Protein AF-A0A1G6E4A8-F1 (afdb_monomer_lite)

Secondary structure (DSSP, 8-state):
-PPPHHHHHHHHHHHHTT--HHHHHHHHHHHHHHHHHTTT--GGG--HHHHHHHHHHHHHTS---HHHHHHHH--

InterPro domains:
  IPR004107 Integrase, SAM-like, N-terminal [PF13495] (6-75)
  IPR010998 Integrase/recombinase, N-terminal [G3DSA:1.10.150.130] (2-75)
  IPR044068 Core-binding (CB) domain [PS51900] (1-75)

pLDDT: mean 95.91, std 7.19, range [51.0, 98.62]

Organism: NCBI:txid1159017

Radius of gyration: 12.67 Å; chains: 1; bounding box: 30×26×30 Å

Sequence (75 aa):
MMASPFIEKLRADMRLRGYSLKTEKSYLGWIRQFIYFHKKRHPIDMGAEEVKAFLSWLANERHVAVNTQKVALNA

Foldseek 3Di:
DDDDPVLVVVLVVCVVVVHDPVLNVLQSVLVVVLCVVVVNDDCVVDDDVSLVVVLCCCCPVVVDDPVSSVSSSVD

Structure (mmCIF, N/CA/C/O backbone):
data_AF-A0A1G6E4A8-F1
#
_entry.id   AF-A0A1G6E4A8-F1
#
loop_
_atom_site.group_PDB
_atom_site.id
_atom_site.type_symbol
_atom_site.label_atom_id
_atom_site.label_alt_id
_atom_site.label_comp_id
_atom_site.label_asym_id
_atom_site.label_entity_id
_atom_site.label_seq_id
_atom_site.pdbx_PDB_ins_code
_atom_site.Cartn_x
_atom_site.Cartn_y
_atom_site.Cartn_z
_atom_site.occupancy
_atom_site.B_iso_or_equiv
_atom_site.auth_seq_id
_atom_site.auth_comp_id
_atom_site.auth_asym_id
_atom_site.auth_atom_id
_atom_site.pdbx_PDB_model_num
ATOM 1 N N . MET A 1 1 ? 18.110 -5.717 8.088 1.00 51.00 1 MET A N 1
ATOM 2 C CA . MET A 1 1 ? 17.012 -6.556 7.551 1.00 51.00 1 MET A CA 1
ATOM 3 C C . MET A 1 1 ? 17.258 -6.746 6.066 1.00 51.00 1 MET A C 1
ATOM 5 O O . MET A 1 1 ? 17.490 -5.747 5.398 1.00 51.00 1 MET A O 1
ATOM 9 N N . MET A 1 2 ? 17.266 -7.984 5.567 1.00 61.31 2 MET A N 1
ATOM 10 C CA . MET A 1 2 ? 17.398 -8.225 4.125 1.00 61.31 2 MET A CA 1
ATOM 11 C C . MET A 1 2 ? 16.181 -7.674 3.374 1.00 61.31 2 MET A C 1
ATOM 13 O O . MET A 1 2 ? 15.061 -7.710 3.889 1.00 61.31 2 MET A O 1
ATOM 17 N N . ALA A 1 3 ? 16.408 -7.130 2.179 1.00 76.31 3 ALA A N 1
ATOM 18 C CA . ALA A 1 3 ? 15.340 -6.627 1.327 1.00 76.31 3 ALA A CA 1
ATOM 19 C C . ALA A 1 3 ? 14.428 -7.785 0.887 1.00 76.31 3 ALA A C 1
ATOM 21 O O . ALA A 1 3 ? 14.910 -8.840 0.482 1.00 76.31 3 ALA A O 1
ATOM 22 N N . SER A 1 4 ? 13.108 -7.605 0.987 1.00 90.00 4 SER A N 1
ATOM 23 C CA . SER A 1 4 ? 12.140 -8.600 0.510 1.00 90.00 4 SER A CA 1
ATOM 24 C C . SER A 1 4 ? 12.235 -8.718 -1.018 1.00 90.00 4 SER A C 1
ATOM 26 O O . SER A 1 4 ? 12.025 -7.705 -1.690 1.00 90.00 4 SER A O 1
ATOM 28 N N . PRO A 1 5 ? 12.466 -9.919 -1.586 1.00 94.00 5 PRO A N 1
ATOM 29 C CA . PRO A 1 5 ? 12.536 -10.100 -3.039 1.00 94.00 5 PRO A CA 1
ATOM 30 C C . PRO A 1 5 ? 11.274 -9.620 -3.770 1.00 94.00 5 PRO A C 1
ATOM 32 O O . PRO A 1 5 ? 11.357 -9.059 -4.859 1.00 94.00 5 PRO A O 1
ATOM 35 N N . PHE A 1 6 ? 10.104 -9.774 -3.140 1.00 94.38 6 PHE A N 1
ATOM 36 C CA . PHE A 1 6 ? 8.830 -9.281 -3.664 1.00 94.38 6 PHE A CA 1
ATOM 37 C C . PHE A 1 6 ? 8.815 -7.750 -3.802 1.00 94.38 6 PHE A C 1
ATOM 39 O O . PHE A 1 6 ? 8.450 -7.219 -4.849 1.00 94.38 6 PHE A O 1
ATOM 46 N N . ILE A 1 7 ? 9.271 -7.037 -2.768 1.00 95.88 7 ILE A N 1
ATOM 47 C CA . ILE A 1 7 ? 9.320 -5.568 -2.767 1.00 95.88 7 ILE A CA 1
ATOM 48 C C . ILE A 1 7 ? 10.339 -5.041 -3.782 1.00 95.88 7 ILE A C 1
ATOM 50 O O . ILE A 1 7 ? 10.087 -4.017 -4.415 1.00 95.88 7 ILE A O 1
ATOM 54 N N . GLU A 1 8 ? 11.468 -5.727 -3.963 1.00 96.62 8 GLU A N 1
ATOM 55 C CA . GLU A 1 8 ? 12.464 -5.355 -4.975 1.00 96.62 8 GLU A CA 1
ATOM 56 C C . GLU A 1 8 ? 11.945 -5.568 -6.400 1.00 96.62 8 GLU A C 1
ATOM 58 O O . GLU A 1 8 ? 12.113 -4.692 -7.249 1.00 96.62 8 GLU A O 1
ATOM 63 N N . LYS A 1 9 ? 11.234 -6.675 -6.653 1.00 96.56 9 LYS A N 1
ATOM 64 C CA . LYS A 1 9 ? 10.581 -6.917 -7.946 1.00 96.56 9 LYS A CA 1
ATOM 65 C C . LYS A 1 9 ? 9.570 -5.819 -8.272 1.00 96.56 9 LYS A C 1
ATOM 67 O O . LYS A 1 9 ? 9.570 -5.296 -9.383 1.00 96.56 9 LYS A O 1
ATOM 72 N N . LEU A 1 10 ? 8.745 -5.436 -7.297 1.00 96.81 10 LEU A N 1
ATOM 73 C CA . LEU A 1 10 ? 7.771 -4.367 -7.484 1.00 96.81 10 LEU A CA 1
ATOM 74 C C . LEU A 1 10 ? 8.448 -3.010 -7.708 1.00 96.81 10 LEU A C 1
ATOM 76 O O . LEU A 1 10 ? 8.028 -2.250 -8.573 1.00 96.81 10 LEU A O 1
ATOM 80 N N . ARG A 1 11 ? 9.536 -2.718 -6.985 1.00 97.81 11 ARG A N 1
ATOM 81 C CA . ARG A 1 11 ? 10.335 -1.508 -7.210 1.00 97.81 11 ARG A CA 1
ATOM 82 C C . ARG A 1 11 ? 10.847 -1.430 -8.647 1.00 97.81 11 ARG A C 1
ATOM 84 O O . ARG A 1 11 ? 10.738 -0.379 -9.272 1.00 97.81 11 ARG A O 1
ATOM 91 N N . ALA A 1 12 ? 11.401 -2.525 -9.163 1.00 98.12 12 ALA A N 1
ATOM 92 C CA . ALA A 1 12 ? 11.895 -2.585 -10.534 1.00 98.12 12 ALA A CA 1
ATOM 93 C C . ALA A 1 12 ? 10.768 -2.355 -11.557 1.00 98.12 12 ALA A C 1
ATOM 95 O O . ALA A 1 12 ? 10.944 -1.559 -12.477 1.00 98.12 12 ALA A O 1
ATOM 96 N N . ASP A 1 13 ? 9.600 -2.974 -11.358 1.00 98.12 13 ASP A N 1
ATOM 97 C CA . ASP A 1 13 ? 8.420 -2.778 -12.214 1.00 98.12 13 ASP A CA 1
ATOM 98 C C . ASP A 1 13 ? 7.909 -1.325 -12.181 1.00 98.12 13 ASP A C 1
ATOM 100 O O . ASP A 1 13 ? 7.667 -0.722 -13.225 1.00 98.12 13 ASP A O 1
ATOM 104 N N . MET A 1 14 ? 7.839 -0.703 -11.000 1.00 98.19 14 MET A N 1
ATOM 105 C CA . MET A 1 14 ? 7.452 0.705 -10.875 1.00 98.19 14 MET A CA 1
ATOM 106 C C . MET A 1 14 ? 8.425 1.644 -11.602 1.00 98.19 14 MET A C 1
ATOM 108 O O . MET A 1 14 ? 7.998 2.587 -12.271 1.00 98.19 14 MET A O 1
ATOM 112 N N . ARG A 1 15 ? 9.735 1.385 -11.514 1.00 98.00 15 ARG A N 1
ATOM 113 C CA . ARG A 1 15 ? 10.745 2.165 -12.247 1.00 98.00 15 ARG A CA 1
ATOM 114 C C . ARG A 1 15 ? 10.622 1.981 -13.751 1.00 98.00 15 ARG A C 1
ATOM 116 O O . ARG A 1 15 ? 10.707 2.965 -14.477 1.00 98.00 15 ARG A O 1
ATOM 123 N N . LEU A 1 16 ? 10.371 0.753 -14.207 1.00 98.38 16 LEU A N 1
ATOM 124 C CA . LEU A 1 16 ? 10.139 0.453 -15.620 1.00 98.38 16 LEU A CA 1
ATOM 125 C C . LEU A 1 16 ? 8.924 1.217 -16.168 1.00 98.38 16 LEU A C 1
ATOM 127 O O . LEU A 1 16 ? 8.959 1.709 -17.291 1.00 98.38 16 LEU A O 1
ATOM 131 N N . ARG A 1 17 ? 7.876 1.374 -15.354 1.00 97.62 17 ARG A N 1
ATOM 132 C CA . ARG A 1 17 ? 6.669 2.151 -15.684 1.00 97.62 17 ARG A CA 1
ATOM 133 C C . ARG A 1 17 ? 6.847 3.671 -15.564 1.00 97.62 17 ARG A C 1
ATOM 135 O O . ARG A 1 17 ? 5.892 4.406 -15.793 1.00 97.62 17 ARG A O 1
ATOM 142 N N . GLY A 1 18 ? 8.032 4.157 -15.186 1.00 98.06 18 GLY A N 1
ATOM 143 C CA . GLY A 1 18 ? 8.321 5.589 -15.085 1.00 98.06 18 GLY A CA 1
ATOM 144 C C . GLY A 1 18 ? 7.685 6.286 -13.879 1.00 98.06 18 GLY A C 1
ATOM 145 O O . GLY A 1 18 ? 7.536 7.509 -13.888 1.00 98.06 18 GLY A O 1
ATOM 146 N N . TYR A 1 19 ? 7.306 5.550 -12.827 1.00 98.12 19 TYR A N 1
ATOM 147 C CA . TYR A 1 19 ? 6.835 6.188 -11.598 1.00 98.12 19 TYR A CA 1
ATOM 148 C C . TYR A 1 19 ? 7.939 7.054 -10.982 1.00 98.12 19 TYR A C 1
ATOM 150 O O . TYR A 1 19 ? 9.104 6.664 -10.907 1.00 98.12 19 TYR A O 1
ATOM 158 N N . SER A 1 20 ? 7.557 8.228 -10.472 1.00 98.31 20 SER A N 1
ATOM 159 C CA . SER A 1 20 ? 8.487 9.064 -9.713 1.00 98.31 20 SER A CA 1
ATOM 160 C C . SER A 1 20 ? 8.996 8.324 -8.469 1.00 98.31 20 SER A C 1
ATOM 162 O O . SER A 1 20 ? 8.254 7.559 -7.847 1.00 98.31 20 SER A O 1
ATOM 164 N N . LEU A 1 21 ? 10.222 8.626 -8.025 1.00 98.00 21 LEU A N 1
ATOM 165 C CA . LEU A 1 21 ? 10.780 8.058 -6.787 1.00 98.00 21 LEU A CA 1
ATOM 166 C C . LEU A 1 21 ? 9.902 8.341 -5.555 1.00 98.00 21 LEU A C 1
ATOM 168 O O . LEU A 1 21 ? 9.866 7.554 -4.608 1.00 98.00 21 LEU A O 1
ATOM 172 N N . LYS A 1 22 ? 9.164 9.459 -5.567 1.00 97.94 22 LYS A N 1
ATOM 173 C CA . LYS A 1 22 ? 8.208 9.804 -4.509 1.00 97.94 22 LYS A CA 1
ATOM 174 C C . LYS A 1 22 ? 7.020 8.839 -4.504 1.00 97.94 22 LYS A C 1
ATOM 176 O O . LYS A 1 22 ? 6.649 8.351 -3.436 1.00 97.94 22 LYS A O 1
ATOM 181 N N . THR A 1 23 ? 6.457 8.543 -5.676 1.00 97.88 23 THR A N 1
ATOM 182 C CA . THR A 1 23 ? 5.355 7.582 -5.822 1.00 97.88 23 THR A CA 1
ATOM 183 C C . THR A 1 23 ? 5.816 6.169 -5.484 1.00 97.88 23 THR A C 1
ATOM 185 O O . THR A 1 23 ? 5.156 5.511 -4.688 1.00 97.88 23 THR A O 1
ATOM 188 N N . GLU A 1 24 ? 6.989 5.749 -5.975 1.00 98.19 24 GLU A N 1
ATOM 189 C CA . GLU A 1 24 ? 7.636 4.478 -5.610 1.00 98.19 24 GLU A CA 1
ATOM 190 C C . GLU A 1 24 ? 7.721 4.323 -4.088 1.00 98.19 24 GLU A C 1
ATOM 192 O O . GLU A 1 24 ? 7.197 3.367 -3.516 1.00 98.19 24 GLU A O 1
ATOM 197 N N . LYS A 1 25 ? 8.327 5.297 -3.398 1.00 97.81 25 LYS A N 1
ATOM 198 C CA . LYS A 1 25 ? 8.482 5.244 -1.940 1.00 97.81 25 LYS A CA 1
ATOM 199 C C . LYS A 1 25 ? 7.133 5.166 -1.223 1.00 97.81 25 LYS A C 1
ATOM 201 O O . LYS A 1 25 ? 7.015 4.415 -0.252 1.00 97.81 25 LYS A O 1
ATOM 206 N N . SER A 1 26 ? 6.142 5.932 -1.683 1.00 98.06 26 SER A N 1
ATOM 207 C CA . SER A 1 26 ? 4.814 5.955 -1.069 1.00 98.06 26 SER A CA 1
ATOM 208 C C . SER A 1 26 ? 4.074 4.634 -1.265 1.00 98.06 26 SER A C 1
ATOM 210 O O . SER A 1 26 ? 3.569 4.083 -0.291 1.00 98.06 26 SER A O 1
ATOM 212 N N . TYR A 1 27 ? 4.027 4.108 -2.490 1.00 98.25 27 TYR A N 1
ATOM 213 C CA . TYR A 1 27 ? 3.276 2.889 -2.799 1.00 98.25 27 TYR A CA 1
ATOM 214 C C . TYR A 1 27 ? 3.921 1.674 -2.140 1.00 98.25 27 TYR A C 1
ATOM 216 O O . TYR A 1 27 ? 3.250 0.926 -1.436 1.00 98.25 27 TYR A O 1
ATOM 224 N N . LEU A 1 28 ? 5.252 1.538 -2.223 1.00 97.94 28 LEU A N 1
ATOM 225 C CA . LEU A 1 28 ? 5.965 0.466 -1.521 1.00 97.94 28 LEU A CA 1
ATOM 226 C C . LEU A 1 28 ? 5.774 0.535 0.003 1.00 97.94 28 LEU A C 1
ATOM 228 O O . LEU A 1 28 ? 5.863 -0.491 0.679 1.00 97.94 28 LEU A O 1
ATOM 232 N N . GLY A 1 29 ? 5.551 1.730 0.558 1.00 97.69 29 GLY A N 1
ATOM 233 C CA . GLY A 1 29 ? 5.185 1.918 1.960 1.00 97.69 29 GLY A CA 1
ATOM 234 C C . GLY A 1 29 ? 3.822 1.311 2.289 1.00 97.69 29 GLY A C 1
ATOM 235 O O . GLY A 1 29 ? 3.732 0.491 3.205 1.00 97.69 29 GLY A O 1
ATOM 236 N N . TRP A 1 30 ? 2.795 1.661 1.512 1.00 98.25 30 TRP A N 1
ATOM 237 C CA . TRP A 1 30 ? 1.432 1.156 1.698 1.00 98.25 30 TRP A CA 1
ATOM 238 C C . TRP A 1 30 ? 1.321 -0.346 1.468 1.00 98.25 30 TRP A C 1
ATOM 240 O O . TRP A 1 30 ? 0.755 -1.042 2.305 1.00 98.25 30 TRP A O 1
ATOM 250 N N . ILE A 1 31 ? 1.959 -0.866 0.422 1.00 97.81 31 ILE A N 1
ATOM 251 C CA . ILE A 1 31 ? 1.965 -2.299 0.108 1.00 97.81 31 ILE A CA 1
ATOM 252 C C . ILE A 1 31 ? 2.628 -3.099 1.230 1.00 97.81 31 ILE A C 1
ATOM 254 O O . ILE A 1 31 ? 2.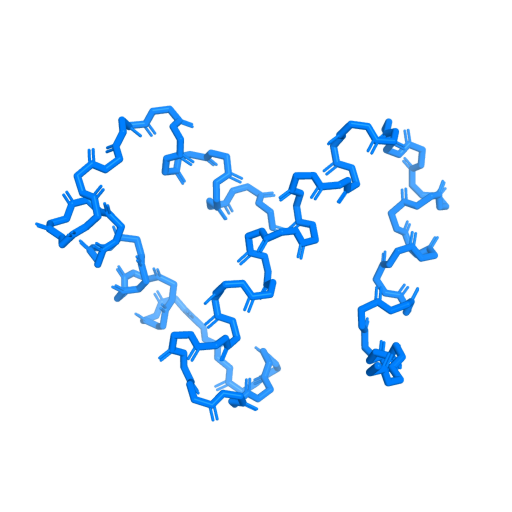116 -4.138 1.645 1.00 97.81 3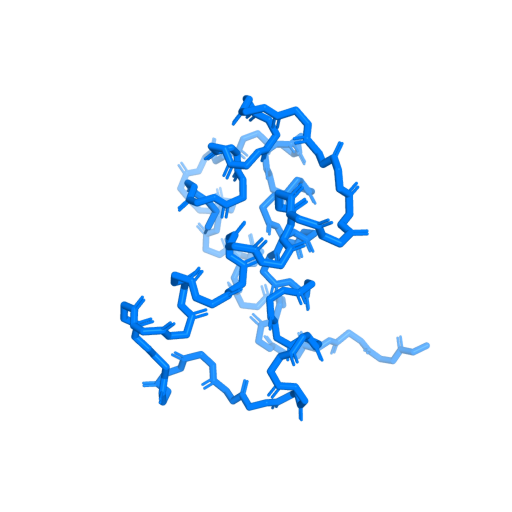1 ILE A O 1
ATOM 258 N N . ARG A 1 32 ? 3.731 -2.594 1.803 1.00 96.88 32 ARG A N 1
ATOM 259 C CA . ARG A 1 32 ? 4.322 -3.205 3.004 1.00 96.88 32 ARG A CA 1
ATOM 260 C C . ARG A 1 32 ? 3.339 -3.199 4.168 1.00 96.88 32 ARG A C 1
ATOM 262 O O . ARG A 1 32 ? 3.186 -4.226 4.821 1.00 96.88 32 ARG A O 1
ATOM 269 N N . GLN A 1 33 ? 2.682 -2.074 4.438 1.00 97.75 33 GLN A N 1
ATOM 270 C CA . GLN A 1 33 ? 1.745 -1.969 5.554 1.00 97.75 33 GLN A CA 1
ATOM 271 C C . GLN A 1 33 ? 0.530 -2.893 5.389 1.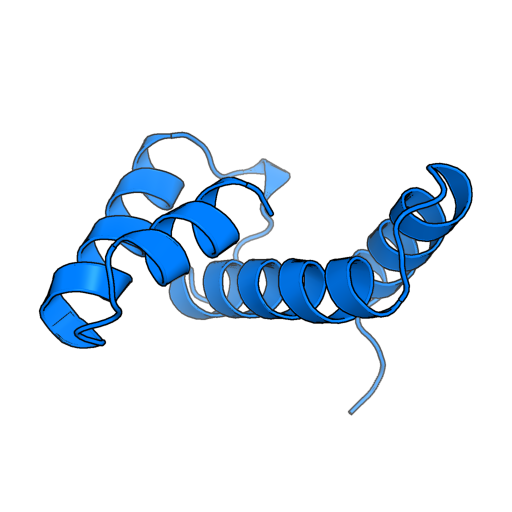00 97.75 33 GLN A C 1
ATOM 273 O O . GLN A 1 33 ? 0.134 -3.529 6.362 1.00 97.75 33 GLN A O 1
ATOM 278 N N . PHE A 1 34 ? 0.011 -3.032 4.168 1.00 98.31 34 PHE A N 1
ATOM 279 C CA . PHE A 1 34 ? -1.038 -3.984 3.809 1.00 98.31 34 PHE A CA 1
ATOM 280 C C . PHE A 1 34 ? -0.616 -5.431 4.099 1.00 98.31 34 PHE A C 1
ATOM 282 O O . PHE A 1 34 ? -1.322 -6.161 4.794 1.00 98.31 34 PHE A O 1
ATOM 289 N N . ILE A 1 35 ? 0.586 -5.825 3.666 1.00 97.38 35 ILE A N 1
ATOM 290 C CA . ILE A 1 35 ? 1.141 -7.162 3.933 1.00 97.38 35 ILE A CA 1
ATOM 291 C C . ILE A 1 35 ? 1.309 -7.405 5.440 1.00 97.38 35 ILE A C 1
ATOM 293 O O . ILE A 1 35 ? 0.988 -8.484 5.934 1.00 97.38 35 ILE A O 1
ATOM 297 N N . TYR A 1 36 ? 1.803 -6.419 6.196 1.00 97.25 36 TYR A N 1
ATOM 298 C CA . TYR A 1 36 ? 1.968 -6.552 7.648 1.00 97.25 36 TYR A CA 1
ATOM 299 C C . TYR A 1 36 ? 0.634 -6.642 8.390 1.00 97.25 36 TYR A C 1
ATOM 301 O O . TYR A 1 36 ? 0.520 -7.449 9.312 1.00 97.25 36 TYR A O 1
ATOM 309 N N . PHE A 1 37 ? -0.367 -5.861 7.978 1.00 98.19 37 PHE A N 1
ATOM 310 C CA . PHE A 1 37 ? -1.723 -5.936 8.521 1.00 98.19 37 PHE A CA 1
ATOM 311 C C . PHE A 1 37 ? -2.309 -7.346 8.346 1.00 98.19 37 PHE A C 1
ATOM 313 O O . PHE A 1 37 ? -2.822 -7.926 9.301 1.00 98.19 37 PHE A O 1
ATOM 320 N N . HIS A 1 38 ? -2.090 -7.960 7.180 1.00 98.19 38 HIS A N 1
ATOM 321 C CA . HIS A 1 38 ? -2.491 -9.339 6.879 1.00 98.19 38 HIS A CA 1
ATOM 322 C C . HIS A 1 38 ? -1.459 -10.398 7.291 1.00 98.19 38 HIS A C 1
ATOM 324 O O . HIS A 1 38 ? -1.360 -11.464 6.684 1.00 98.19 38 HIS A O 1
ATOM 330 N N . LYS A 1 39 ? -0.669 -10.126 8.340 1.00 97.31 39 LYS A N 1
ATOM 331 C CA . LYS A 1 39 ? 0.250 -11.094 8.972 1.00 97.31 39 LYS A CA 1
ATOM 332 C C . LYS A 1 39 ? 1.243 -11.745 7.996 1.00 97.31 39 LYS A C 1
ATOM 334 O O . LYS A 1 39 ? 1.599 -12.909 8.152 1.00 97.31 39 LYS A O 1
ATOM 339 N N . LYS A 1 40 ? 1.732 -10.979 7.016 1.00 95.50 40 LYS A N 1
ATOM 340 C CA . LYS A 1 40 ? 2.670 -11.418 5.967 1.00 95.50 40 LYS A CA 1
ATOM 341 C C . LYS A 1 40 ? 2.102 -12.459 4.991 1.00 95.50 40 LYS A C 1
ATOM 343 O O . LYS A 1 40 ? 2.883 -13.121 4.309 1.00 95.50 40 LYS A O 1
ATOM 348 N N . ARG A 1 41 ? 0.772 -12.584 4.881 1.00 95.81 41 ARG A N 1
ATOM 349 C CA . ARG A 1 41 ? 0.129 -13.324 3.784 1.00 95.81 41 ARG A CA 1
ATOM 350 C C . ARG A 1 41 ? 0.526 -12.695 2.446 1.00 95.81 41 ARG A C 1
ATOM 352 O O . ARG A 1 41 ? 0.637 -11.472 2.338 1.00 95.81 41 ARG A O 1
ATOM 359 N N . HIS A 1 42 ? 0.789 -13.526 1.441 1.00 94.81 42 HIS A N 1
ATOM 360 C CA . HIS A 1 42 ? 1.210 -13.033 0.136 1.00 94.81 42 HIS A CA 1
ATOM 361 C C . HIS A 1 42 ? 0.024 -12.364 -0.591 1.00 94.81 42 HIS A C 1
ATOM 363 O O . HIS A 1 42 ? -1.070 -12.927 -0.588 1.00 94.81 42 HIS A O 1
ATOM 369 N N . PRO A 1 43 ? 0.200 -11.189 -1.237 1.00 94.88 43 PRO A N 1
ATOM 370 C CA . PRO A 1 43 ? -0.901 -10.477 -1.898 1.00 94.88 43 PRO A CA 1
ATOM 371 C C . PRO A 1 43 ? -1.621 -11.237 -3.008 1.00 94.88 43 PRO A C 1
ATOM 373 O O . PRO A 1 43 ? -2.767 -10.920 -3.289 1.00 94.88 43 PRO A O 1
ATOM 376 N N . ILE A 1 44 ? -0.983 -12.244 -3.613 1.00 95.75 44 ILE A N 1
ATOM 377 C CA . ILE A 1 44 ? -1.624 -13.087 -4.638 1.00 95.75 44 ILE A CA 1
ATOM 378 C C . ILE A 1 44 ? -2.832 -13.861 -4.100 1.00 95.75 44 ILE A C 1
ATOM 380 O O . ILE A 1 44 ? -3.741 -14.178 -4.857 1.00 95.75 44 ILE A O 1
ATOM 384 N N . ASP A 1 45 ? -2.843 -14.136 -2.796 1.00 95.56 45 ASP A N 1
ATOM 385 C CA . ASP A 1 45 ? -3.911 -14.876 -2.134 1.00 95.56 45 ASP A CA 1
ATOM 386 C C . ASP A 1 45 ? -4.978 -13.933 -1.566 1.00 9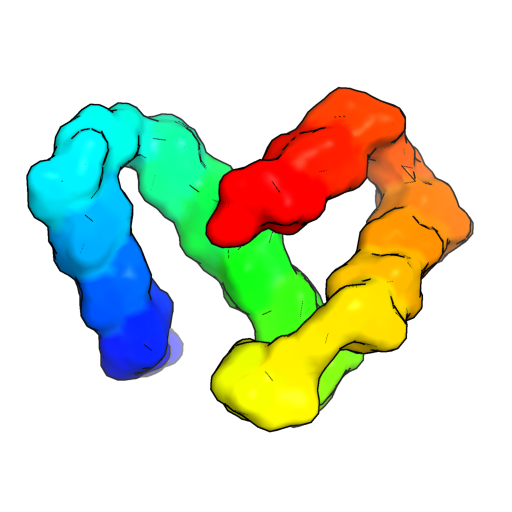5.56 45 ASP A C 1
ATOM 388 O O . ASP A 1 45 ? -5.842 -14.388 -0.826 1.00 95.56 45 ASP A O 1
ATOM 392 N N . MET A 1 46 ? -4.889 -12.625 -1.822 1.00 97.25 46 MET A N 1
ATOM 393 C CA . MET A 1 46 ? -5.738 -11.594 -1.223 1.00 97.25 46 MET A CA 1
ATOM 394 C C . MET A 1 46 ? -6.498 -10.821 -2.301 1.00 97.25 46 MET A C 1
ATOM 396 O O . MET A 1 46 ? -6.024 -10.667 -3.425 1.00 97.25 46 MET A O 1
ATOM 400 N N . GLY A 1 47 ? -7.681 -10.318 -1.953 1.00 95.88 47 GLY A N 1
ATOM 401 C CA . GLY A 1 47 ? -8.557 -9.620 -2.886 1.00 95.88 47 GLY A CA 1
ATOM 402 C C . GLY A 1 47 ? -9.301 -8.452 -2.251 1.00 95.88 47 GLY A C 1
ATOM 403 O O . GLY A 1 47 ? -8.823 -7.793 -1.327 1.00 95.88 47 GLY A O 1
ATOM 404 N N . ALA A 1 48 ? -10.490 -8.169 -2.783 1.00 97.75 48 ALA A N 1
ATOM 405 C CA . ALA A 1 48 ? -11.281 -7.003 -2.399 1.00 97.75 48 ALA A CA 1
ATOM 406 C C . ALA A 1 48 ? -11.642 -6.975 -0.903 1.00 97.75 48 ALA A C 1
ATOM 408 O O . ALA A 1 48 ? -11.638 -5.902 -0.301 1.00 97.75 48 ALA A O 1
ATOM 409 N N . GLU A 1 49 ? -11.906 -8.135 -0.295 1.00 98.19 49 GLU A N 1
ATOM 410 C CA . GLU A 1 49 ? -12.239 -8.237 1.130 1.00 98.19 49 GLU A CA 1
ATOM 411 C C . GLU A 1 49 ? -11.062 -7.809 2.015 1.00 98.19 49 GLU A C 1
ATOM 413 O O . GLU A 1 49 ? -11.219 -6.981 2.917 1.00 98.19 49 GLU A O 1
ATOM 418 N N . GLU A 1 50 ? -9.850 -8.283 1.716 1.00 98.50 50 GLU A N 1
ATOM 419 C CA . GLU A 1 50 ? -8.637 -7.885 2.428 1.00 98.50 50 GLU A CA 1
ATOM 420 C C . GLU A 1 50 ? -8.306 -6.400 2.239 1.00 98.50 50 GLU A C 1
ATOM 422 O O . GLU A 1 50 ? -7.865 -5.743 3.190 1.00 98.50 50 GLU A O 1
ATOM 427 N N . VAL A 1 51 ? -8.534 -5.857 1.038 1.00 98.19 51 VAL A N 1
ATOM 428 C CA . VAL A 1 51 ? -8.370 -4.422 0.760 1.00 98.19 51 VAL A CA 1
ATOM 429 C C . VAL A 1 51 ? -9.365 -3.610 1.584 1.00 98.19 51 VAL A C 1
ATOM 431 O O . VAL A 1 51 ? -8.963 -2.681 2.283 1.00 98.19 51 VAL A O 1
ATOM 434 N N . LYS A 1 52 ? -10.649 -3.981 1.578 1.00 98.38 52 LYS A N 1
ATOM 435 C CA . LYS A 1 52 ? -11.691 -3.301 2.356 1.00 98.38 52 LYS A CA 1
ATOM 436 C C . LYS A 1 52 ? -11.371 -3.318 3.849 1.00 98.38 52 LYS A C 1
ATOM 438 O O . LYS A 1 52 ? -11.409 -2.263 4.479 1.00 98.38 52 LYS A O 1
ATOM 443 N N . ALA A 1 53 ? -10.978 -4.470 4.395 1.00 98.50 53 ALA A N 1
ATOM 444 C CA . ALA A 1 53 ? -10.578 -4.595 5.795 1.00 98.50 53 ALA A CA 1
ATOM 445 C C . ALA A 1 53 ? -9.397 -3.673 6.144 1.00 98.50 53 ALA A C 1
ATOM 447 O O . ALA A 1 53 ? -9.431 -2.975 7.160 1.00 98.50 53 ALA A O 1
ATOM 448 N N . PHE A 1 54 ? -8.379 -3.615 5.281 1.00 98.62 54 PHE A N 1
ATOM 449 C CA . PHE A 1 54 ? -7.226 -2.739 5.481 1.00 98.62 54 PHE A CA 1
ATOM 450 C C . PHE A 1 54 ? -7.605 -1.254 5.442 1.00 98.62 54 PHE A C 1
ATOM 452 O O . PHE A 1 54 ? -7.192 -0.485 6.310 1.00 98.62 54 PHE A O 1
ATOM 459 N N . LEU A 1 55 ? -8.423 -0.838 4.474 1.00 98.38 55 LEU A N 1
ATOM 460 C CA . LEU A 1 55 ? -8.865 0.551 4.366 1.00 98.38 55 LEU A CA 1
ATOM 461 C C . LEU A 1 55 ? -9.769 0.955 5.538 1.00 98.38 55 LEU A C 1
ATOM 463 O O . LEU A 1 55 ? -9.624 2.069 6.045 1.00 98.38 55 LEU A O 1
ATOM 467 N N . SER A 1 56 ? -10.652 0.067 6.002 1.00 98.31 56 SER A N 1
ATOM 468 C CA . SER A 1 56 ? -11.454 0.287 7.212 1.00 98.31 56 SER A CA 1
ATOM 469 C C . SER A 1 56 ? -10.573 0.440 8.449 1.00 98.31 56 SER A C 1
ATOM 471 O O . SER A 1 56 ? -10.784 1.363 9.229 1.00 98.31 56 SER A O 1
ATOM 473 N N . TRP A 1 57 ? -9.542 -0.395 8.599 1.00 98.56 57 TRP A N 1
ATOM 474 C CA . TRP A 1 57 ? -8.564 -0.257 9.678 1.00 98.56 57 TRP A CA 1
ATOM 475 C C . TRP A 1 57 ?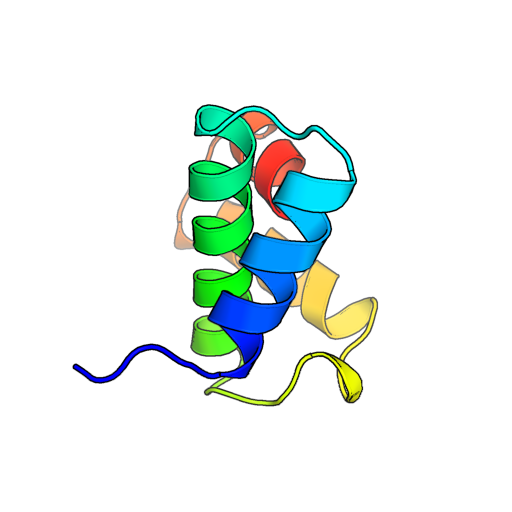 -7.811 1.081 9.614 1.00 98.56 57 TRP A C 1
ATOM 477 O O . TRP A 1 57 ? -7.648 1.753 10.633 1.00 98.56 57 TRP A O 1
ATOM 487 N N . LEU A 1 58 ? -7.402 1.525 8.420 1.00 98.44 58 LEU A N 1
ATOM 488 C CA . LEU A 1 58 ? -6.754 2.828 8.256 1.00 98.44 58 LEU A CA 1
ATOM 489 C C . LEU A 1 58 ? -7.653 3.993 8.703 1.00 98.44 58 LEU A C 1
ATOM 491 O O . LEU A 1 58 ? -7.169 4.932 9.335 1.00 98.44 58 LEU A O 1
ATOM 495 N N . ALA A 1 59 ? -8.945 3.939 8.384 1.00 97.12 59 ALA A N 1
ATOM 496 C CA . ALA A 1 59 ? -9.892 4.985 8.757 1.00 97.12 59 ALA A CA 1
ATOM 497 C C . ALA A 1 59 ? -10.236 4.956 10.255 1.00 97.12 59 ALA A C 1
ATOM 499 O O . ALA A 1 59 ? -10.206 5.993 10.914 1.00 97.12 59 ALA A O 1
ATOM 500 N N . ASN A 1 60 ? -10.532 3.772 10.791 1.00 97.88 60 ASN A N 1
ATOM 501 C CA . ASN A 1 60 ? -11.124 3.636 12.120 1.00 97.88 60 ASN A CA 1
ATOM 502 C C . ASN A 1 60 ? -10.082 3.538 13.235 1.00 97.88 60 ASN A C 1
ATOM 504 O O . ASN A 1 60 ? -10.298 4.103 14.295 1.00 97.88 60 ASN A O 1
ATOM 508 N N . GLU A 1 61 ? -8.956 2.861 12.993 1.00 97.69 61 GLU A N 1
ATOM 509 C CA . GLU A 1 61 ? -7.929 2.617 14.021 1.00 97.69 61 GLU A CA 1
ATOM 510 C C . GLU A 1 61 ? -6.718 3.537 13.858 1.00 97.69 61 GLU A C 1
ATOM 512 O O . GLU A 1 61 ? -6.032 3.887 14.816 1.00 97.69 61 GLU A O 1
ATOM 517 N N . ARG A 1 62 ? -6.400 3.907 12.612 1.00 97.69 62 ARG A N 1
ATOM 518 C CA . ARG A 1 62 ? -5.269 4.798 12.310 1.00 97.69 62 ARG A CA 1
ATOM 519 C C . ARG A 1 62 ? -5.686 6.242 12.079 1.00 97.69 62 ARG A C 1
ATOM 521 O O . ARG A 1 62 ? -4.795 7.081 11.958 1.00 97.69 62 ARG A O 1
ATOM 528 N N . HIS A 1 63 ? -6.991 6.515 12.027 1.00 97.19 63 HIS A N 1
ATOM 529 C CA . HIS A 1 63 ? -7.578 7.845 11.849 1.00 97.19 63 HIS A CA 1
ATOM 530 C C . HIS A 1 63 ? -6.930 8.651 10.715 1.00 97.19 63 HIS A C 1
ATOM 532 O O . HIS A 1 63 ? -6.711 9.858 10.829 1.00 97.19 63 HIS A O 1
ATOM 538 N N . VAL A 1 64 ? -6.566 7.982 9.615 1.00 97.19 64 VAL A N 1
ATOM 539 C CA . VAL A 1 64 ? -5.928 8.673 8.492 1.00 97.19 64 VAL A CA 1
ATOM 540 C C . VAL A 1 64 ? -6.950 9.515 7.732 1.00 97.19 64 VAL A C 1
ATOM 542 O O . VAL A 1 64 ? -8.115 9.146 7.599 1.00 97.19 64 VAL A O 1
ATOM 545 N N . ALA A 1 65 ? -6.497 10.634 7.166 1.00 97.88 65 ALA A N 1
ATOM 546 C CA . ALA A 1 65 ? -7.333 11.445 6.290 1.00 97.88 65 ALA A CA 1
ATOM 547 C C . ALA A 1 65 ? -7.797 10.651 5.054 1.00 97.88 65 ALA A C 1
ATOM 549 O O . ALA A 1 65 ? -7.073 9.801 4.531 1.00 97.88 65 ALA A O 1
ATOM 550 N N . VAL A 1 66 ? -8.966 11.001 4.511 1.00 96.50 66 VAL A N 1
ATOM 551 C CA . VAL A 1 66 ? -9.557 10.338 3.331 1.00 96.50 66 VAL A CA 1
ATOM 552 C C . VAL A 1 66 ? -8.593 10.303 2.139 1.00 96.50 66 VAL A C 1
ATOM 554 O O . VAL A 1 66 ? -8.461 9.283 1.467 1.00 96.50 66 VAL A O 1
ATOM 557 N N . ASN A 1 67 ? -7.859 11.390 1.884 1.00 97.50 67 ASN A N 1
ATOM 558 C CA . ASN A 1 67 ? -6.884 11.422 0.788 1.00 97.50 67 ASN A CA 1
ATOM 559 C C . ASN A 1 67 ? -5.682 10.499 1.037 1.00 97.50 67 ASN A C 1
ATOM 561 O O . ASN A 1 67 ? -5.130 9.955 0.086 1.00 97.50 67 ASN A O 1
ATOM 565 N N . THR A 1 68 ? -5.315 10.256 2.294 1.00 97.38 68 THR A N 1
ATOM 566 C CA . THR A 1 68 ? -4.290 9.269 2.655 1.00 97.38 68 THR A CA 1
ATOM 567 C C . THR A 1 68 ? -4.776 7.851 2.359 1.00 97.38 68 THR A C 1
ATOM 569 O O . THR A 1 68 ? -4.042 7.068 1.761 1.00 97.38 68 THR A O 1
ATOM 572 N N . GLN A 1 69 ? -6.035 7.542 2.691 1.00 97.38 69 GLN A N 1
ATOM 573 C CA . GLN A 1 69 ? -6.663 6.260 2.357 1.00 97.38 69 GLN A CA 1
ATOM 574 C C . GLN A 1 69 ? -6.729 6.039 0.836 1.00 97.38 69 GLN A C 1
ATOM 576 O O . GLN A 1 69 ? -6.440 4.945 0.363 1.00 97.38 69 GLN A O 1
ATOM 581 N N . LYS A 1 70 ? -7.022 7.087 0.052 1.00 97.69 70 LYS A N 1
ATOM 582 C CA . LYS A 1 70 ? -6.991 7.023 -1.420 1.00 97.69 70 LYS A CA 1
ATOM 583 C C . LYS A 1 70 ? -5.602 6.698 -1.967 1.00 97.69 70 LYS A C 1
ATOM 585 O O . LYS A 1 70 ? -5.488 5.895 -2.883 1.00 97.69 70 LYS A O 1
ATOM 590 N N . VAL A 1 71 ? -4.541 7.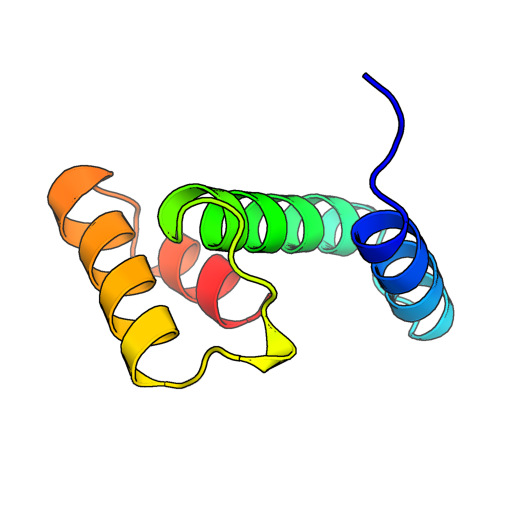287 -1.409 1.00 97.88 71 VAL A N 1
ATOM 591 C CA . VAL A 1 71 ? -3.166 6.951 -1.823 1.00 97.88 71 VAL A CA 1
ATOM 592 C C . VAL A 1 71 ? -2.829 5.498 -1.479 1.00 97.88 71 VAL A C 1
ATOM 594 O O . VAL A 1 71 ? -2.149 4.854 -2.269 1.00 97.88 71 VAL A O 1
ATOM 597 N N . ALA A 1 72 ? -3.320 4.979 -0.349 1.00 97.56 72 ALA A N 1
ATOM 598 C CA . ALA A 1 72 ? -3.149 3.574 0.016 1.00 97.56 72 ALA A CA 1
ATOM 599 C C . ALA A 1 72 ? -3.919 2.616 -0.909 1.00 97.56 72 ALA A C 1
ATOM 601 O O . ALA A 1 72 ? -3.395 1.560 -1.231 1.00 97.56 72 ALA A O 1
ATOM 602 N N . LEU A 1 73 ? -5.128 2.984 -1.348 1.00 97.75 73 LEU A N 1
ATOM 603 C CA . LEU A 1 73 ? -5.927 2.206 -2.305 1.00 97.75 73 LEU A CA 1
ATOM 604 C C . LEU A 1 73 ? -5.331 2.213 -3.723 1.00 97.75 73 LEU A C 1
ATOM 606 O O . LEU A 1 73 ? -5.462 1.234 -4.445 1.00 97.75 73 LEU A O 1
ATOM 610 N N . ASN A 1 74 ? -4.704 3.319 -4.129 1.00 96.81 74 ASN A N 1
ATOM 611 C CA . ASN A 1 74 ? -4.086 3.448 -5.452 1.00 96.81 74 ASN A CA 1
ATOM 612 C C . ASN A 1 74 ? -2.732 2.727 -5.573 1.00 96.81 74 ASN A C 1
ATOM 614 O O . ASN A 1 74 ? -2.207 2.640 -6.683 1.00 96.81 74 ASN A O 1
ATOM 618 N N . ALA A 1 75 ? -2.142 2.325 -4.443 1.00 94.50 75 ALA A N 1
ATOM 619 C CA . ALA A 1 75 ? -0.849 1.652 -4.370 1.00 94.50 75 ALA A CA 1
ATOM 620 C C . ALA A 1 75 ? -0.981 0.158 -4.672 1.00 94.50 75 ALA A C 1
ATOM 622 O O . ALA A 1 75 ? -0.159 -0.329 -5.478 1.00 94.50 75 ALA A O 1
#